Protein AF-A0A435XW10-F1 (afdb_monomer_lite)

Secondary structure (DSSP, 8-state):
-HHHHHHHHHHHHHHHHHHHHHHHHHHTTTTHHHHHHHHHHHHHHHHHHHHHTTSS-HHHHHHHHHHHHHHHHHH-

Structure (mmCIF, N/CA/C/O backbone):
data_AF-A0A435XW10-F1
#
_entry.id   AF-A0A435XW10-F1
#
loop_
_atom_site.group_PDB
_atom_site.id
_atom_site.type_symbol
_atom_site.label_atom_id
_atom_site.label_alt_id
_atom_site.label_comp_id
_atom_site.label_asym_id
_atom_site.label_entity_id
_atom_site.label_seq_id
_atom_site.pdbx_PDB_ins_code
_atom_site.Cartn_x
_atom_site.Cartn_y
_atom_site.Cartn_z
_atom_site.occupancy
_atom_site.B_iso_or_equiv
_atom_site.auth_seq_id
_atom_site.auth_comp_id
_atom_site.auth_asym_id
_atom_site.auth_atom_id
_atom_site.pdbx_PDB_model_num
ATOM 1 N N . MET A 1 1 ? 30.394 -0.184 -40.680 1.00 82.75 1 MET A N 1
ATOM 2 C CA . MET A 1 1 ? 30.119 -1.291 -39.735 1.00 82.75 1 MET A CA 1
ATOM 3 C C . MET A 1 1 ? 29.947 -0.788 -38.310 1.00 82.75 1 MET A C 1
ATOM 5 O O . MET A 1 1 ? 28.874 -0.990 -37.768 1.00 82.75 1 MET A O 1
ATOM 9 N N . LEU A 1 2 ? 30.907 -0.041 -37.750 1.00 85.94 2 LEU A N 1
ATOM 10 C CA . LEU A 1 2 ? 30.801 0.555 -36.405 1.00 85.94 2 LEU A CA 1
ATO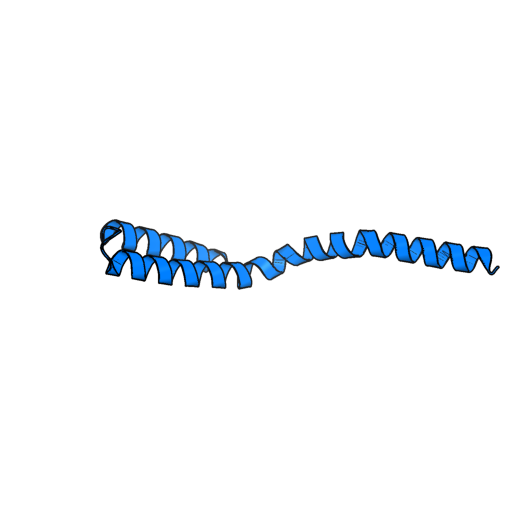M 11 C C . LEU A 1 2 ? 29.515 1.374 -36.178 1.00 85.94 2 LEU A C 1
ATOM 13 O O . LEU A 1 2 ? 28.846 1.191 -35.170 1.00 85.94 2 LEU A O 1
ATOM 17 N N . PHE A 1 3 ? 29.132 2.215 -37.143 1.00 90.31 3 PHE A N 1
ATOM 18 C CA . PHE A 1 3 ? 27.878 2.977 -37.087 1.00 90.31 3 PHE A CA 1
ATOM 19 C C . PHE A 1 3 ? 26.650 2.080 -36.868 1.00 90.31 3 PHE A C 1
ATOM 21 O O . PHE A 1 3 ? 25.854 2.331 -35.971 1.00 90.31 3 PHE A O 1
ATOM 28 N N . TRP A 1 4 ? 26.532 1.002 -37.646 1.00 92.88 4 TRP A N 1
ATOM 29 C CA . TRP A 1 4 ? 25.418 0.059 -37.546 1.00 92.88 4 TRP A CA 1
ATOM 30 C C . TRP A 1 4 ? 25.409 -0.693 -36.213 1.00 92.88 4 TRP A C 1
ATOM 32 O O . TRP A 1 4 ? 24.342 -0.933 -35.660 1.00 92.88 4 TRP A O 1
ATOM 42 N N . VAL A 1 5 ? 26.587 -1.002 -35.663 1.00 88.69 5 VAL A N 1
ATOM 43 C CA . VAL A 1 5 ? 26.716 -1.600 -34.325 1.00 88.69 5 VAL A CA 1
ATOM 44 C C . VAL A 1 5 ? 26.222 -0.633 -33.247 1.00 88.69 5 VAL A C 1
ATOM 46 O O . VAL A 1 5 ? 25.424 -1.020 -32.398 1.00 88.69 5 VAL A O 1
ATOM 49 N N . ILE A 1 6 ? 26.633 0.636 -33.306 1.00 87.94 6 ILE A N 1
ATOM 50 C CA . ILE A 1 6 ? 26.188 1.667 -32.357 1.00 87.94 6 ILE A CA 1
ATOM 51 C C . ILE A 1 6 ? 24.674 1.887 -32.474 1.00 87.94 6 ILE A C 1
ATOM 53 O O . ILE A 1 6 ? 23.979 1.911 -31.462 1.00 87.94 6 ILE A O 1
ATOM 57 N N . ALA A 1 7 ? 24.146 1.985 -33.697 1.00 88.00 7 ALA A N 1
ATOM 58 C CA . ALA A 1 7 ? 22.716 2.141 -33.945 1.00 88.00 7 ALA A CA 1
ATOM 59 C C . ALA A 1 7 ? 21.898 0.962 -33.390 1.00 88.00 7 ALA A C 1
ATOM 61 O O . ALA A 1 7 ? 20.849 1.176 -32.782 1.00 88.00 7 ALA A O 1
ATOM 62 N N . ALA A 1 8 ? 22.389 -0.273 -33.536 1.00 88.44 8 ALA A N 1
ATOM 63 C CA . ALA A 1 8 ? 21.743 -1.460 -32.982 1.00 88.44 8 ALA A CA 1
ATOM 64 C C . ALA A 1 8 ? 21.737 -1.450 -31.445 1.00 88.44 8 ALA A C 1
ATOM 66 O O . ALA A 1 8 ? 20.698 -1.712 -30.841 1.00 88.44 8 ALA A O 1
ATOM 67 N N . ILE A 1 9 ? 22.856 -1.083 -30.809 1.00 89.75 9 ILE A N 1
ATOM 68 C CA . ILE A 1 9 ? 22.954 -0.979 -29.344 1.00 89.75 9 ILE A CA 1
ATOM 69 C C . ILE A 1 9 ? 22.012 0.102 -28.808 1.00 89.75 9 ILE A C 1
ATOM 71 O O . ILE A 1 9 ? 21.282 -0.148 -27.851 1.00 89.75 9 ILE A O 1
ATOM 75 N N . LEU A 1 10 ? 21.990 1.284 -29.433 1.00 90.44 10 LEU A N 1
ATOM 76 C CA . LEU A 1 10 ? 21.108 2.382 -29.026 1.00 90.44 10 LEU A CA 1
ATOM 77 C C . LEU A 1 10 ? 19.631 2.004 -29.170 1.00 90.44 10 LEU A C 1
ATOM 79 O O . LEU A 1 10 ? 18.837 2.283 -28.276 1.00 90.44 10 LEU A O 1
ATOM 83 N N . THR A 1 11 ? 19.275 1.320 -30.258 1.00 92.56 11 THR A N 1
ATOM 84 C CA . THR A 1 11 ? 17.907 0.844 -30.500 1.00 92.56 11 THR A CA 1
ATOM 85 C C . THR A 1 11 ? 17.496 -0.203 -29.468 1.00 92.56 11 THR A C 1
ATOM 87 O O . THR A 1 11 ? 16.417 -0.104 -28.886 1.00 92.56 11 THR A O 1
ATOM 90 N N . LEU A 1 12 ? 18.370 -1.175 -29.187 1.00 88.56 12 LEU A N 1
ATOM 91 C CA . LEU A 1 12 ? 18.117 -2.203 -28.181 1.00 88.56 12 LEU A CA 1
ATOM 92 C C . LEU A 1 12 ? 17.973 -1.575 -26.788 1.00 88.56 12 LEU A C 1
ATOM 94 O O . LEU A 1 12 ? 17.003 -1.862 -26.091 1.00 88.56 12 LEU A O 1
ATOM 98 N N . GLY A 1 13 ? 18.872 -0.663 -26.416 1.00 91.38 13 GLY A N 1
ATOM 99 C CA . GLY A 1 13 ? 18.817 0.068 -25.149 1.00 91.38 13 GLY A CA 1
ATOM 100 C C . GLY A 1 13 ? 17.532 0.883 -24.990 1.00 91.38 13 GLY A C 1
ATOM 101 O O . GLY A 1 13 ? 16.864 0.768 -23.965 1.00 91.38 13 GLY A O 1
ATOM 102 N N . ALA A 1 14 ? 17.138 1.640 -26.018 1.00 90.69 14 ALA A N 1
ATOM 103 C CA . ALA A 1 14 ? 15.888 2.398 -26.019 1.00 90.69 14 ALA A CA 1
ATOM 104 C C . ALA A 1 14 ? 14.658 1.481 -25.917 1.00 90.69 14 ALA A C 1
ATOM 106 O O . ALA A 1 14 ? 13.743 1.761 -25.144 1.00 90.69 14 ALA A O 1
ATOM 107 N N . SER A 1 15 ? 14.651 0.357 -26.643 1.00 90.56 15 SER A N 1
ATOM 108 C CA . SER A 1 15 ? 13.556 -0.615 -26.577 1.00 90.56 15 SER A CA 1
ATOM 109 C C . SER A 1 15 ? 13.433 -1.248 -25.188 1.00 90.56 15 SER A C 1
ATOM 111 O O . SER A 1 15 ? 12.332 -1.321 -24.652 1.00 90.56 15 SER A O 1
ATOM 113 N N . LEU A 1 16 ? 14.550 -1.622 -24.555 1.00 87.44 16 LEU A N 1
ATOM 114 C CA . LEU A 1 16 ? 14.566 -2.177 -23.202 1.00 87.44 16 LEU A CA 1
ATOM 115 C C . LEU A 1 16 ? 14.140 -1.140 -22.158 1.00 87.44 16 LEU A C 1
ATOM 117 O O . LEU A 1 16 ? 13.381 -1.481 -21.258 1.00 87.44 16 LEU A O 1
ATOM 121 N N . ALA A 1 17 ? 14.552 0.123 -22.297 1.00 86.38 17 ALA A N 1
ATOM 122 C CA . ALA A 1 17 ? 14.144 1.198 -21.391 1.00 86.38 17 ALA A CA 1
ATOM 123 C C . ALA A 1 17 ? 12.620 1.417 -21.366 1.00 86.38 17 ALA A C 1
ATOM 125 O O . ALA A 1 17 ? 12.082 1.819 -20.339 1.00 86.38 17 ALA A O 1
ATOM 126 N N . VAL A 1 18 ? 11.925 1.120 -22.470 1.00 87.94 18 VAL A N 1
ATOM 127 C CA . VAL A 1 18 ? 10.456 1.177 -22.562 1.00 87.94 18 VAL A CA 1
ATOM 128 C C . VAL A 1 18 ? 9.813 -0.150 -22.147 1.00 87.94 18 VAL A C 1
ATOM 130 O O . VAL A 1 18 ? 8.857 -0.161 -21.375 1.00 87.94 18 VAL A O 1
ATOM 133 N N . LEU A 1 19 ? 10.330 -1.283 -22.629 1.00 85.88 19 LEU A N 1
ATOM 134 C CA . LEU A 1 19 ? 9.728 -2.601 -22.403 1.00 85.88 19 LEU A CA 1
ATOM 135 C C . LEU A 1 19 ? 9.884 -3.096 -20.958 1.00 85.88 19 LEU A C 1
ATOM 137 O O . LEU A 1 19 ? 8.964 -3.726 -20.443 1.00 85.88 19 LEU A O 1
ATOM 141 N N . LEU A 1 20 ? 11.005 -2.806 -20.288 1.00 82.94 20 LEU A N 1
ATOM 142 C CA . LEU A 1 20 ? 11.254 -3.224 -18.903 1.00 82.94 20 LEU A CA 1
ATOM 143 C C . LEU A 1 20 ? 10.219 -2.667 -17.906 1.00 82.94 20 LEU A C 1
ATOM 145 O O . LEU A 1 20 ? 9.631 -3.475 -17.188 1.00 82.94 20 LEU A O 1
ATOM 149 N N . PRO A 1 21 ? 9.940 -1.348 -17.842 1.00 77.38 21 PRO A N 1
ATOM 150 C CA . PRO A 1 21 ? 8.924 -0.818 -16.932 1.00 77.38 21 PRO A CA 1
ATOM 151 C C . PRO A 1 21 ? 7.501 -1.266 -17.295 1.00 77.38 21 PRO A C 1
ATOM 153 O O . PRO A 1 21 ? 6.704 -1.514 -16.394 1.00 77.38 21 PRO A O 1
ATOM 156 N N . LEU A 1 22 ? 7.180 -1.452 -18.582 1.00 75.19 22 LEU A N 1
ATOM 157 C CA . LEU A 1 22 ? 5.877 -1.988 -19.000 1.00 75.19 22 LEU A CA 1
ATOM 158 C C . LEU A 1 22 ? 5.690 -3.453 -18.565 1.00 75.19 22 LEU A C 1
ATOM 160 O O . LEU A 1 22 ? 4.635 -3.817 -18.044 1.00 75.19 22 LEU A O 1
ATOM 164 N N . ALA A 1 23 ? 6.727 -4.281 -18.708 1.00 75.75 23 ALA A N 1
ATOM 165 C CA . ALA A 1 23 ? 6.727 -5.663 -18.232 1.00 75.75 23 ALA A CA 1
ATOM 166 C C . ALA A 1 23 ? 6.741 -5.755 -16.695 1.00 75.75 23 ALA A C 1
ATOM 168 O O . ALA A 1 23 ? 6.117 -6.651 -16.128 1.00 75.75 23 ALA A O 1
ATOM 169 N N . ALA A 1 24 ? 7.403 -4.817 -16.008 1.00 66.81 24 ALA A N 1
ATOM 170 C CA . ALA A 1 24 ? 7.378 -4.712 -14.550 1.00 66.81 24 ALA A CA 1
ATOM 171 C C . ALA A 1 24 ? 5.986 -4.322 -14.025 1.00 66.81 24 ALA A C 1
ATOM 173 O O . ALA A 1 24 ? 5.527 -4.912 -13.050 1.00 66.81 24 ALA A O 1
ATOM 174 N N . SER A 1 25 ? 5.273 -3.422 -14.714 1.00 57.03 25 SER A N 1
ATOM 175 C CA . SER A 1 25 ? 3.875 -3.086 -14.401 1.00 57.03 25 SER A CA 1
ATOM 176 C C . SER A 1 25 ? 2.952 -4.304 -14.512 1.00 57.03 25 SER A C 1
ATOM 178 O O . SER A 1 25 ? 2.091 -4.513 -13.662 1.00 57.03 25 SER A O 1
ATOM 180 N N . SER A 1 26 ? 3.181 -5.180 -15.499 1.00 55.44 26 SER A N 1
ATOM 181 C CA . SER A 1 26 ? 2.458 -6.457 -15.606 1.00 55.44 26 SER A CA 1
ATOM 182 C C . SER A 1 26 ? 2.785 -7.433 -14.468 1.00 55.44 26 SER A C 1
ATOM 184 O O . SER A 1 26 ? 1.984 -8.320 -14.183 1.00 55.44 26 SER A O 1
ATOM 186 N N . LYS A 1 27 ? 3.947 -7.293 -13.820 1.00 53.00 27 LYS A N 1
ATOM 187 C CA . LYS A 1 27 ? 4.394 -8.142 -12.706 1.00 53.00 27 LYS A CA 1
ATOM 188 C C . LYS A 1 27 ? 3.855 -7.679 -11.345 1.00 53.00 27 LYS A C 1
ATOM 190 O O . LYS A 1 27 ? 3.816 -8.474 -10.408 1.00 53.00 27 LYS A O 1
ATOM 195 N N . GLY A 1 28 ? 3.368 -6.436 -11.259 1.00 50.22 28 GLY A N 1
ATOM 196 C CA . GLY A 1 28 ? 2.640 -5.911 -10.097 1.00 50.22 28 GLY A CA 1
ATOM 197 C C . GLY A 1 28 ? 1.308 -6.625 -9.831 1.00 50.22 28 GLY A C 1
ATOM 198 O O . GLY A 1 28 ? 0.830 -6.620 -8.704 1.00 50.22 28 GLY A O 1
ATOM 199 N N . ALA A 1 29 ? 0.754 -7.331 -10.823 1.00 52.69 29 ALA A N 1
ATOM 200 C CA . ALA A 1 29 ? -0.446 -8.150 -10.639 1.00 52.69 29 ALA A CA 1
ATOM 201 C C . ALA A 1 29 ? -0.217 -9.391 -9.748 1.00 52.69 29 ALA A C 1
ATOM 203 O O . ALA A 1 29 ? -1.177 -9.938 -9.221 1.00 52.69 29 ALA A O 1
ATOM 204 N 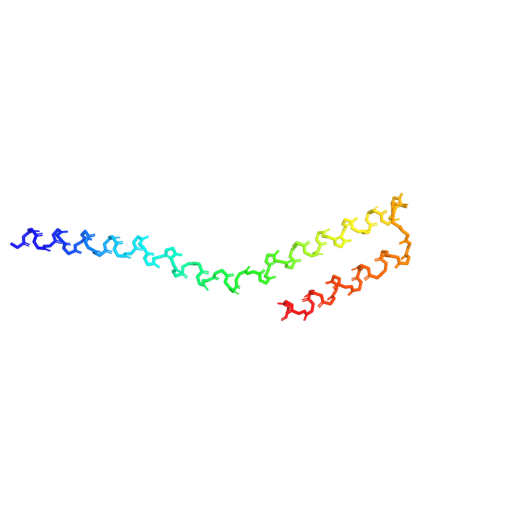N . SER A 1 30 ? 1.036 -9.827 -9.554 1.00 50.78 30 SER A N 1
ATOM 205 C CA . SER A 1 30 ? 1.382 -10.987 -8.713 1.00 50.78 30 SER A CA 1
ATOM 206 C C . SER A 1 30 ? 2.041 -10.631 -7.375 1.00 50.78 30 SER A C 1
ATOM 208 O O . SER A 1 30 ? 2.245 -11.523 -6.563 1.00 50.78 30 SER A O 1
ATOM 210 N N . SER A 1 31 ? 2.384 -9.359 -7.129 1.00 52.94 31 SER A N 1
ATOM 211 C CA . SER A 1 31 ? 2.956 -8.899 -5.847 1.00 52.94 31 SER A CA 1
ATOM 212 C C . SER A 1 31 ? 1.971 -8.114 -4.976 1.00 52.94 31 SER A C 1
ATOM 214 O O . SER A 1 31 ? 2.334 -7.744 -3.860 1.00 52.94 31 SER A O 1
ATOM 216 N N . SER A 1 32 ? 0.763 -7.835 -5.487 1.00 55.31 32 SER A N 1
ATOM 217 C CA . SER A 1 32 ? -0.290 -7.132 -4.742 1.00 55.31 32 SER A CA 1
ATOM 218 C C . SER A 1 32 ? -0.794 -7.979 -3.574 1.00 55.31 32 SER A C 1
ATOM 220 O O . SER A 1 32 ? -0.856 -7.472 -2.469 1.00 55.31 32 SER A O 1
ATOM 222 N N . GLY A 1 33 ? -1.011 -9.289 -3.766 1.00 57.56 33 GLY A N 1
ATOM 223 C CA . GLY A 1 33 ? -1.553 -10.177 -2.724 1.00 57.56 33 GLY A CA 1
ATOM 224 C C . GLY A 1 33 ? -0.795 -10.118 -1.391 1.00 57.56 33 GLY A C 1
ATOM 225 O O . GLY A 1 33 ? -1.407 -9.859 -0.361 1.00 57.56 33 GLY A O 1
ATOM 226 N N . ASP A 1 34 ? 0.536 -10.262 -1.414 1.00 61.22 34 ASP A N 1
ATOM 227 C CA . ASP A 1 34 ? 1.360 -10.237 -0.193 1.00 61.22 34 ASP A CA 1
ATOM 228 C C . ASP A 1 34 ? 1.416 -8.850 0.476 1.00 61.22 34 ASP A C 1
ATOM 230 O O . ASP A 1 34 ? 1.343 -8.759 1.703 1.00 61.22 34 ASP A O 1
ATOM 234 N N . HIS A 1 35 ? 1.523 -7.766 -0.307 1.00 64.94 35 HIS A N 1
ATOM 235 C CA . HIS A 1 35 ? 1.548 -6.400 0.242 1.00 64.94 35 HIS A CA 1
ATOM 236 C C . HIS A 1 35 ? 0.172 -5.984 0.779 1.00 64.94 35 HIS A C 1
ATOM 238 O O . HIS A 1 35 ? 0.077 -5.364 1.837 1.00 64.94 35 HIS A O 1
ATOM 244 N N . ASP A 1 36 ? -0.899 -6.361 0.085 1.00 77.44 36 ASP A N 1
ATOM 245 C CA . ASP A 1 36 ? -2.274 -6.082 0.481 1.00 77.44 36 ASP A CA 1
ATOM 246 C C . ASP A 1 36 ? -2.611 -6.825 1.786 1.00 77.44 36 ASP A C 1
ATOM 248 O O . ASP A 1 36 ? -3.234 -6.258 2.684 1.00 77.44 36 ASP A O 1
ATOM 252 N N . LEU A 1 37 ? -2.121 -8.059 1.961 1.00 82.81 37 LEU A N 1
ATOM 253 C CA . LEU A 1 37 ? -2.283 -8.835 3.195 1.00 82.81 37 LEU A CA 1
ATOM 254 C C . LEU A 1 37 ? -1.616 -8.144 4.401 1.00 82.81 37 LEU A C 1
ATOM 256 O O . LEU A 1 37 ? -2.207 -8.087 5.483 1.00 82.81 37 LEU A O 1
ATOM 260 N N . GLU A 1 38 ? -0.416 -7.580 4.233 1.00 82.75 38 GLU A N 1
ATOM 261 C CA . GLU A 1 38 ? 0.253 -6.802 5.288 1.00 82.75 38 GLU A CA 1
ATOM 262 C C . GLU A 1 38 ? -0.571 -5.569 5.694 1.00 82.75 38 GLU A C 1
ATOM 264 O O . GLU A 1 38 ? -0.771 -5.324 6.887 1.00 82.75 38 GLU A O 1
ATOM 269 N N . VAL A 1 39 ? -1.153 -4.865 4.719 1.00 84.62 39 VAL A N 1
ATOM 270 C CA . VAL A 1 39 ? -2.040 -3.716 4.960 1.00 84.62 39 VAL A CA 1
ATOM 271 C C . VAL A 1 39 ? -3.318 -4.128 5.699 1.00 84.62 39 VAL A C 1
ATOM 273 O O . VAL A 1 39 ? -3.694 -3.482 6.678 1.00 84.62 39 VAL A O 1
ATOM 276 N N . TYR A 1 40 ? -3.983 -5.219 5.301 1.00 85.50 40 TYR A N 1
ATOM 277 C CA . TYR A 1 40 ? -5.190 -5.690 5.996 1.00 85.50 40 TYR A CA 1
ATOM 278 C C . TYR A 1 40 ? -4.908 -6.172 7.425 1.00 85.50 40 TYR A C 1
ATOM 280 O O . TYR A 1 40 ? -5.759 -6.018 8.305 1.00 85.50 40 TYR A O 1
ATOM 288 N N . ARG A 1 41 ? -3.715 -6.722 7.694 1.00 87.69 41 ARG A N 1
ATOM 289 C CA . ARG A 1 41 ? -3.285 -7.060 9.062 1.00 87.69 41 ARG A CA 1
ATOM 290 C C . ARG A 1 41 ? -3.112 -5.815 9.929 1.00 87.69 41 ARG A C 1
ATOM 292 O O . ARG A 1 41 ? -3.540 -5.835 11.084 1.00 87.69 41 ARG A O 1
ATOM 299 N N . ASP A 1 42 ? -2.523 -4.750 9.389 1.00 88.69 42 ASP A N 1
ATOM 300 C CA . ASP A 1 42 ? -2.365 -3.490 10.121 1.00 88.69 42 ASP A CA 1
ATOM 301 C C . ASP A 1 42 ? -3.723 -2.828 10.404 1.00 88.69 42 ASP A C 1
ATOM 303 O O . ASP A 1 42 ? -3.994 -2.446 11.543 1.00 88.69 42 ASP A O 1
ATOM 307 N N . GLN A 1 43 ? -4.643 -2.837 9.432 1.00 89.06 43 GLN A N 1
ATOM 308 C CA . GLN A 1 43 ? -6.020 -2.357 9.625 1.00 89.06 43 GLN A CA 1
ATOM 309 C C . GLN A 1 43 ? -6.756 -3.102 10.744 1.00 89.06 43 GLN A C 1
ATOM 311 O O . GLN A 1 43 ? -7.502 -2.496 11.510 1.00 89.06 43 GLN A O 1
ATOM 316 N N . LEU A 1 44 ? -6.541 -4.414 10.874 1.00 90.31 44 LEU A N 1
ATOM 317 C CA . LEU A 1 44 ? -7.133 -5.205 11.954 1.00 90.31 44 LEU A CA 1
ATOM 318 C C . LEU A 1 44 ? -6.604 -4.771 13.330 1.00 90.31 44 LEU A C 1
ATOM 320 O O . LEU A 1 44 ? -7.366 -4.666 14.288 1.00 90.31 44 LEU A O 1
ATOM 324 N N . SER A 1 45 ? -5.301 -4.495 13.414 1.00 89.12 45 SER A N 1
ATOM 325 C CA . SER A 1 45 ? -4.634 -3.989 14.619 1.00 89.12 45 SER A CA 1
ATOM 326 C C . SER A 1 45 ? -5.109 -2.579 14.980 1.00 89.12 45 SER A C 1
ATOM 328 O O . SER A 1 45 ? -5.336 -2.281 16.154 1.00 89.12 45 SER A O 1
ATOM 330 N N . GLU A 1 46 ? -5.297 -1.707 13.989 1.00 86.81 46 GLU A N 1
ATOM 331 C CA . GLU A 1 46 ? -5.851 -0.369 14.189 1.00 86.81 46 GLU A CA 1
ATOM 332 C C . GLU A 1 46 ? -7.305 -0.425 14.671 1.00 86.81 46 GLU A C 1
ATOM 334 O O . GLU A 1 46 ? -7.632 0.192 15.686 1.00 86.81 46 GLU A O 1
ATOM 339 N N . LEU A 1 47 ? -8.134 -1.258 14.037 1.00 89.12 47 LEU A N 1
ATOM 340 C CA . LEU A 1 47 ? -9.521 -1.497 14.431 1.00 89.12 47 LEU A CA 1
ATOM 341 C C . LEU A 1 47 ? -9.627 -2.020 15.872 1.00 89.12 47 LEU A C 1
ATOM 343 O O . LEU A 1 47 ? -10.437 -1.519 16.651 1.00 89.12 47 LEU A O 1
ATOM 347 N N . ASP A 1 48 ? -8.784 -2.988 16.252 1.00 87.94 48 ASP A N 1
ATOM 348 C CA . ASP A 1 48 ? -8.743 -3.530 17.615 1.00 87.94 48 ASP A CA 1
ATOM 349 C C . ASP A 1 48 ? -8.342 -2.436 18.634 1.00 87.94 48 ASP A C 1
ATOM 351 O O . ASP A 1 48 ? -8.899 -2.363 19.733 1.00 87.94 48 ASP A O 1
ATOM 355 N N . ARG A 1 49 ? -7.419 -1.531 18.271 1.00 88.44 49 ARG A N 1
ATOM 356 C CA . ARG A 1 49 ? -7.028 -0.384 19.113 1.00 88.44 49 ARG A CA 1
ATOM 357 C C . ARG A 1 49 ? -8.146 0.647 19.242 1.00 88.44 49 ARG A C 1
ATOM 359 O O . ARG A 1 49 ? -8.361 1.152 20.341 1.00 88.44 49 ARG A O 1
ATOM 366 N N . ASP A 1 50 ? -8.843 0.976 18.161 1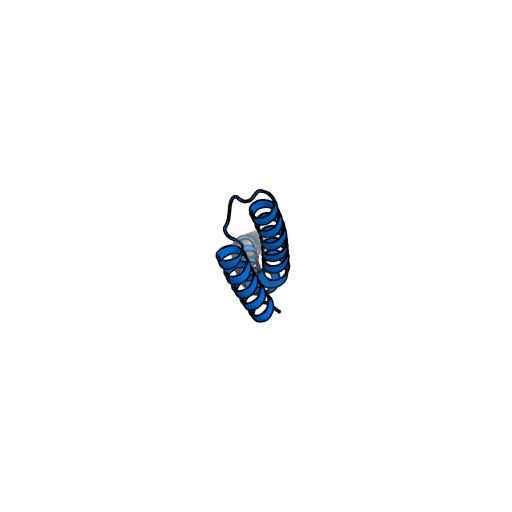.00 85.75 50 ASP A N 1
ATOM 367 C CA . ASP A 1 50 ? -9.964 1.919 18.185 1.00 85.75 50 ASP A CA 1
ATOM 368 C C . ASP A 1 50 ? -11.157 1.386 18.975 1.00 85.75 50 ASP A C 1
ATOM 370 O O . ASP A 1 50 ? -11.752 2.124 19.769 1.00 85.75 50 ASP A O 1
ATOM 374 N N . ALA A 1 51 ? -11.449 0.093 18.837 1.00 85.94 51 ALA A N 1
ATOM 375 C CA . ALA A 1 51 ? -12.436 -0.593 19.658 1.00 85.94 51 ALA A CA 1
ATOM 376 C C . ALA A 1 51 ? -12.037 -0.568 21.143 1.00 85.94 51 ALA A C 1
ATOM 378 O O . ALA A 1 51 ? -12.856 -0.232 21.997 1.00 85.94 51 ALA A O 1
ATOM 379 N N . ALA A 1 52 ? -10.764 -0.835 21.465 1.00 86.31 52 ALA A N 1
ATOM 380 C CA . ALA A 1 52 ? -10.258 -0.775 22.838 1.00 86.31 52 ALA A CA 1
ATOM 381 C C . ALA A 1 52 ? -10.302 0.642 23.438 1.00 86.31 52 ALA A C 1
ATOM 383 O O . ALA A 1 52 ? -10.503 0.800 24.642 1.00 86.31 52 ALA A O 1
ATOM 384 N N . ARG A 1 53 ? -10.139 1.678 22.608 1.00 89.69 53 ARG A N 1
ATOM 385 C CA . ARG A 1 53 ? -10.298 3.084 23.006 1.00 89.69 53 ARG A CA 1
ATOM 386 C C . ARG A 1 53 ? -11.765 3.528 23.104 1.00 89.69 53 ARG A C 1
ATOM 388 O O . ARG A 1 53 ? -12.019 4.639 23.563 1.00 89.69 53 ARG A O 1
ATOM 395 N N . GLY A 1 54 ? -12.716 2.696 22.677 1.00 87.38 54 GLY A N 1
ATOM 396 C CA . GLY A 1 54 ? -14.143 3.020 22.659 1.00 87.38 54 GLY A CA 1
ATOM 397 C C . GLY A 1 54 ? -14.537 4.053 21.599 1.00 87.38 54 GLY A C 1
ATOM 398 O O . GLY A 1 54 ? -15.596 4.663 21.723 1.00 87.38 54 GLY A O 1
ATOM 399 N N . LEU A 1 55 ? -13.700 4.273 20.575 1.00 82.88 55 LEU A N 1
ATOM 400 C CA . LEU A 1 55 ? -14.019 5.179 19.462 1.00 82.88 55 LEU A CA 1
ATOM 401 C C . LEU A 1 55 ? -15.070 4.582 18.518 1.00 82.88 55 LEU A C 1
ATOM 403 O O . LEU A 1 55 ? -15.754 5.320 17.813 1.00 82.88 55 LEU A O 1
ATOM 407 N N . ILE A 1 56 ? -15.191 3.254 18.505 1.00 86.38 56 ILE A N 1
ATOM 408 C CA . ILE A 1 56 ? -16.082 2.498 17.628 1.00 86.38 56 ILE A CA 1
ATOM 409 C C . ILE A 1 56 ? -16.950 1.597 18.505 1.00 86.38 56 ILE A C 1
ATOM 411 O O . ILE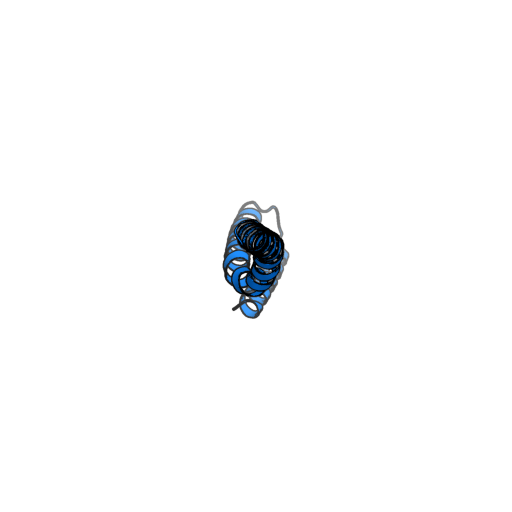 A 1 56 ? -16.461 1.006 19.472 1.00 86.38 56 ILE A O 1
ATOM 415 N N . GLN A 1 57 ? -18.240 1.483 18.183 1.00 88.69 57 GLN A N 1
ATOM 416 C CA . GLN A 1 57 ? -19.106 0.553 18.899 1.00 88.69 57 GLN A CA 1
ATOM 417 C C . GLN A 1 57 ? -18.674 -0.898 18.646 1.00 88.69 57 GLN A C 1
ATOM 419 O O . GLN A 1 57 ? -18.242 -1.238 17.544 1.00 88.69 57 GLN A O 1
ATOM 424 N N . PRO A 1 58 ? -18.843 -1.794 19.630 1.00 85.44 58 PRO A N 1
ATOM 425 C CA . PRO A 1 58 ? -18.412 -3.185 19.503 1.00 85.44 58 PRO A CA 1
ATOM 426 C C . PRO A 1 58 ? -19.114 -3.934 18.360 1.00 85.44 58 PRO A C 1
ATOM 428 O O . PRO A 1 58 ? -18.511 -4.817 17.756 1.00 85.44 58 PRO A O 1
ATOM 431 N N . ALA A 1 59 ? -20.364 -3.578 18.046 1.00 88.56 59 ALA A N 1
ATOM 432 C CA . ALA A 1 59 ? -21.098 -4.153 16.919 1.00 88.56 59 ALA A CA 1
ATOM 433 C C . ALA A 1 59 ? -20.468 -3.757 15.572 1.00 88.56 59 ALA A C 1
ATOM 435 O O . ALA A 1 59 ? -20.168 -4.631 14.760 1.00 88.56 59 ALA A O 1
ATOM 436 N N . ASP A 1 60 ? -20.183 -2.466 15.391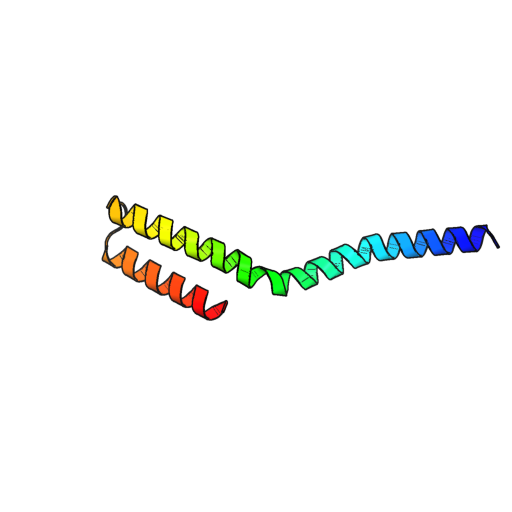 1.00 85.38 60 ASP A N 1
ATOM 437 C CA . ASP A 1 60 ? -19.577 -1.919 14.172 1.00 85.38 60 ASP A CA 1
ATOM 438 C C . ASP A 1 60 ? -18.143 -2.448 13.983 1.00 85.38 60 ASP A C 1
ATOM 440 O O . ASP A 1 60 ? -17.737 -2.810 12.879 1.00 85.38 60 ASP A O 1
ATOM 444 N N . ALA A 1 61 ? -17.381 -2.575 15.078 1.00 89.75 61 ALA A N 1
ATOM 445 C CA . ALA A 1 61 ? -16.044 -3.161 15.052 1.00 89.75 61 ALA A CA 1
ATOM 446 C C . ALA A 1 61 ? -16.074 -4.643 14.642 1.00 89.75 61 ALA A C 1
ATOM 448 O O . ALA A 1 61 ? -15.247 -5.077 13.842 1.00 89.75 61 ALA A O 1
ATOM 449 N N . ALA A 1 62 ? -17.034 -5.426 15.143 1.00 90.62 62 ALA A N 1
ATOM 450 C CA . ALA A 1 62 ? -17.182 -6.831 14.765 1.00 90.62 62 ALA A CA 1
ATOM 451 C C . ALA A 1 62 ? -17.559 -7.000 13.282 1.00 90.62 62 ALA A C 1
ATOM 453 O O . ALA A 1 62 ? -17.030 -7.891 12.613 1.00 90.62 62 ALA A O 1
ATOM 454 N N . GLU A 1 63 ? -18.431 -6.134 12.760 1.00 91.56 63 GLU A N 1
ATOM 455 C CA . GLU A 1 63 ? -18.81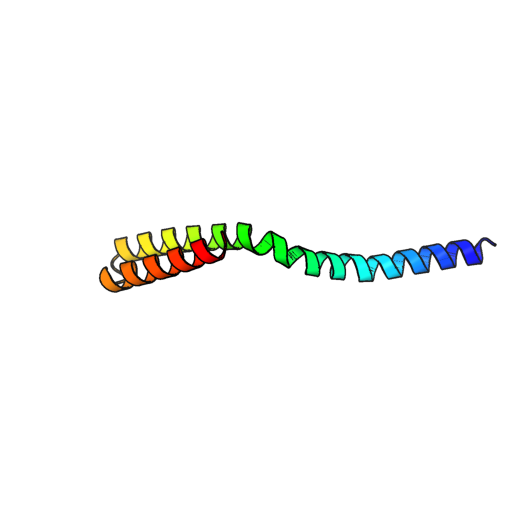1 -6.123 11.346 1.00 91.56 63 GLU A CA 1
ATOM 456 C C . GLU A 1 63 ? -17.620 -5.770 10.444 1.00 91.56 63 GLU A C 1
ATOM 458 O O . GLU A 1 63 ? -17.312 -6.513 9.507 1.00 91.56 63 GLU A O 1
ATOM 463 N N . ALA A 1 64 ? -16.883 -4.706 10.777 1.00 89.69 64 ALA A N 1
ATOM 464 C CA . ALA A 1 64 ? -15.680 -4.309 10.049 1.00 89.69 64 ALA A CA 1
ATOM 465 C C . ALA A 1 64 ? -14.617 -5.423 10.044 1.00 89.69 64 ALA A C 1
ATOM 467 O O . ALA A 1 64 ? -14.040 -5.740 9.002 1.00 89.69 64 ALA A O 1
ATOM 468 N N . ARG A 1 65 ? -14.411 -6.091 11.187 1.00 91.50 65 ARG A N 1
ATOM 469 C CA . ARG A 1 65 ? -13.471 -7.216 11.320 1.00 91.50 65 ARG A CA 1
ATOM 470 C C . ARG A 1 65 ? -13.852 -8.391 10.417 1.00 91.50 65 ARG A C 1
ATOM 472 O O . ARG A 1 65 ? -12.976 -9.026 9.829 1.00 91.50 65 ARG A O 1
ATOM 479 N N . ALA A 1 66 ? -15.149 -8.679 10.295 1.00 93.81 66 ALA A N 1
ATOM 480 C CA . ALA A 1 66 ? -15.657 -9.738 9.429 1.00 93.81 66 ALA A CA 1
ATOM 481 C C . ALA A 1 66 ? -15.451 -9.417 7.940 1.00 93.81 66 ALA A C 1
ATOM 483 O O . ALA A 1 66 ? -15.106 -10.313 7.169 1.00 93.81 66 ALA A O 1
ATOM 484 N N . GLU A 1 67 ? -15.615 -8.159 7.530 1.00 92.69 67 GLU A N 1
ATOM 485 C CA . GLU A 1 67 ? -15.400 -7.760 6.137 1.00 92.69 67 GLU A CA 1
ATOM 486 C C . GLU A 1 67 ? -13.913 -7.771 5.756 1.00 92.69 67 GLU A C 1
ATOM 488 O O . GLU A 1 67 ? -13.560 -8.311 4.707 1.00 92.69 67 GLU A O 1
ATOM 493 N N . ILE A 1 68 ? -13.026 -7.294 6.638 1.00 89.44 68 ILE A N 1
ATOM 494 C CA . ILE A 1 68 ? -11.569 -7.376 6.430 1.00 89.44 68 ILE A CA 1
ATOM 495 C C . ILE A 1 68 ? -11.131 -8.844 6.299 1.00 89.44 68 ILE A C 1
ATOM 497 O O . ILE A 1 68 ? -10.395 -9.190 5.376 1.00 89.44 68 ILE A O 1
ATOM 501 N N . ALA A 1 69 ? -11.643 -9.740 7.151 1.00 87.75 69 ALA A N 1
ATOM 502 C CA . ALA A 1 69 ? -11.359 -11.172 7.049 1.00 87.75 69 ALA A CA 1
ATOM 503 C C . ALA A 1 69 ? -11.836 -11.775 5.713 1.00 87.75 69 ALA A C 1
ATOM 505 O O . ALA A 1 69 ? -11.127 -12.582 5.113 1.00 87.75 69 ALA A O 1
ATOM 506 N N . ARG A 1 70 ? -13.006 -11.361 5.204 1.00 92.12 70 ARG A N 1
ATOM 507 C CA . ARG A 1 70 ? -13.491 -11.774 3.873 1.00 92.12 70 ARG A CA 1
ATOM 508 C C . ARG A 1 70 ? -12.645 -11.229 2.727 1.00 92.12 70 ARG A C 1
ATOM 510 O O . ARG A 1 70 ? -12.610 -11.857 1.673 1.00 92.12 70 ARG A O 1
ATOM 517 N N . LEU A 1 71 ? -12.039 -10.049 2.865 1.00 85.31 71 LEU A N 1
ATOM 518 C CA . LEU A 1 71 ? -11.104 -9.533 1.861 1.00 85.31 71 LEU A CA 1
ATOM 519 C C . LEU A 1 71 ? -9.822 -10.360 1.854 1.00 85.31 71 LEU A C 1
ATOM 521 O O . LEU A 1 71 ? -9.424 -10.807 0.786 1.00 85.31 71 LEU A O 1
ATOM 525 N N . ILE A 1 72 ? -9.250 -10.649 3.026 1.00 86.62 72 ILE A N 1
ATOM 526 C CA . ILE A 1 72 ? -8.046 -11.484 3.147 1.00 86.62 72 ILE A CA 1
ATOM 527 C C . ILE A 1 72 ? -8.263 -12.855 2.489 1.00 86.62 72 ILE A C 1
ATOM 529 O O . ILE A 1 72 ? -7.458 -13.257 1.662 1.00 86.62 72 ILE A O 1
ATOM 533 N N . LEU A 1 73 ? -9.393 -13.523 2.755 1.00 85.38 73 LEU A N 1
ATOM 534 C CA . LEU A 1 73 ? -9.734 -14.812 2.125 1.00 85.38 73 LEU A CA 1
ATOM 535 C C . LEU A 1 73 ? -9.950 -14.749 0.601 1.00 85.38 73 LEU A C 1
ATOM 537 O O . LEU A 1 73 ? -10.036 -15.792 -0.035 1.00 85.38 73 LEU A O 1
ATOM 541 N N . ARG A 1 74 ? -10.138 -13.557 0.019 1.00 82.62 74 ARG A N 1
ATOM 542 C CA . ARG A 1 74 ? -10.222 -13.363 -1.440 1.00 82.62 74 ARG A CA 1
ATOM 543 C C . ARG A 1 74 ? -8.853 -13.116 -2.078 1.00 82.62 74 ARG A C 1
ATOM 545 O O . ARG A 1 74 ? -8.751 -13.221 -3.298 1.00 82.62 74 ARG A O 1
ATOM 552 N N . LEU A 1 75 ? -7.869 -12.704 -1.281 1.00 75.25 75 LEU A N 1
ATOM 553 C CA . LEU A 1 75 ? -6.497 -12.413 -1.705 1.00 75.25 75 LEU A CA 1
ATOM 554 C C . LEU A 1 75 ? -5.564 -13.621 -1.561 1.00 75.25 75 LEU A C 1
ATOM 556 O O . LEU A 1 75 ? -4.576 -13.685 -2.289 1.00 75.25 75 LEU A O 1
ATOM 560 N N . ASP A 1 76 ? -5.887 -14.525 -0.634 1.00 63.94 76 ASP A N 1
ATOM 561 C CA . ASP A 1 76 ? -5.249 -15.833 -0.399 1.00 63.94 76 ASP A CA 1
ATOM 562 C C . ASP A 1 76 ? -5.758 -16.894 -1.401 1.00 63.94 76 ASP A C 1
ATOM 564 O O . ASP A 1 76 ? -4.939 -17.697 -1.905 1.00 63.94 76 ASP A O 1
#

pLDDT: mean 81.93, std 12.11, range [50.22, 93.81]

Sequence (76 aa):
MLFWVIAAILTLGASLAVLLPLAASSKGASSSGDHDLEVYRDQLSELDRDAARGLIQPADAAEARAEIARLILRLD

Foldseek 3Di:
DVVVVVVVVVVVVVVCVVVVVVVVVVVVVVVCLVVVLVVLVVVLVVLVVCVVVVVDDPVRSVVVNVVSVVVNVVSD

Radius of gyration: 23.7 Å; chains: 1; bounding box: 52×21×63 Å